Protein AF-A0A7R7JAV7-F1 (afdb_monomer)

Structure (mmCIF, N/CA/C/O backbone):
data_AF-A0A7R7JAV7-F1
#
_entry.id   AF-A0A7R7JAV7-F1
#
loop_
_atom_site.group_PDB
_atom_site.id
_atom_site.type_symbol
_atom_site.label_atom_id
_atom_site.label_alt_id
_atom_site.label_comp_id
_atom_site.label_asym_id
_atom_site.label_entity_id
_atom_site.label_seq_id
_atom_site.pdbx_PDB_ins_code
_atom_site.Cartn_x
_atom_site.Cartn_y
_atom_site.Cartn_z
_atom_site.occupancy
_atom_site.B_iso_or_equiv
_atom_site.auth_seq_id
_atom_site.auth_comp_id
_atom_site.auth_asym_id
_atom_site.auth_atom_id
_atom_site.pdbx_PDB_model_num
ATOM 1 N N . MET A 1 1 ? -1.757 13.570 4.635 1.00 58.97 1 MET A N 1
ATOM 2 C CA . MET A 1 1 ? -1.570 12.116 4.790 1.00 58.97 1 MET A CA 1
ATOM 3 C C . MET A 1 1 ? -2.615 11.649 5.777 1.00 58.97 1 MET A C 1
ATOM 5 O O . MET A 1 1 ? -2.633 12.182 6.881 1.00 58.97 1 MET A O 1
ATOM 9 N N . SER A 1 2 ? -3.511 10.750 5.369 1.00 77.38 2 SER A N 1
ATOM 10 C CA . SER A 1 2 ? -4.589 10.250 6.239 1.00 77.38 2 SER A CA 1
ATOM 11 C C . SER A 1 2 ? -4.097 9.289 7.330 1.00 77.38 2 SER A C 1
ATOM 13 O O . SER A 1 2 ? -4.781 9.107 8.331 1.00 77.38 2 SER A O 1
ATOM 15 N N . TYR A 1 3 ? -2.895 8.721 7.176 1.00 86.12 3 TYR A N 1
ATOM 16 C CA . TYR A 1 3 ? -2.283 7.794 8.132 1.00 86.12 3 TYR A CA 1
ATOM 17 C C . TYR A 1 3 ? -0.904 8.300 8.554 1.00 86.12 3 TYR A C 1
ATOM 19 O O . TYR A 1 3 ? -0.123 8.730 7.705 1.00 86.12 3 TYR A O 1
ATOM 27 N N . SER A 1 4 ? -0.610 8.245 9.855 1.00 84.56 4 SER A N 1
ATOM 28 C CA . SER A 1 4 ? 0.675 8.704 10.408 1.00 84.56 4 SER A CA 1
ATOM 29 C C . SER A 1 4 ? 1.685 7.567 10.576 1.00 84.56 4 SER A C 1
ATOM 31 O O . SER A 1 4 ? 2.882 7.811 10.692 1.00 84.56 4 SER A O 1
ATOM 33 N N . ASN A 1 5 ? 1.213 6.320 10.621 1.00 89.94 5 ASN A N 1
ATOM 34 C CA . ASN A 1 5 ? 2.024 5.115 10.757 1.00 89.94 5 ASN A CA 1
ATOM 35 C C . ASN A 1 5 ? 1.242 3.887 10.244 1.00 89.94 5 ASN A C 1
ATOM 37 O O . ASN A 1 5 ? 0.060 3.971 9.900 1.00 89.94 5 ASN A O 1
ATOM 41 N N . THR A 1 6 ? 1.903 2.731 10.193 1.00 91.06 6 THR A N 1
ATOM 42 C CA . THR A 1 6 ? 1.299 1.478 9.720 1.00 91.06 6 THR A CA 1
ATOM 43 C C . THR A 1 6 ? 0.238 0.912 10.664 1.00 91.06 6 THR A C 1
ATOM 45 O O . THR A 1 6 ? -0.697 0.273 10.189 1.00 91.06 6 THR A O 1
ATOM 48 N N . GLN A 1 7 ? 0.322 1.169 11.972 1.00 91.56 7 GLN A N 1
ATOM 49 C CA . GLN A 1 7 ? -0.669 0.714 12.953 1.00 91.56 7 GLN A CA 1
ATOM 50 C C . GLN A 1 7 ? -2.042 1.356 12.690 1.00 91.56 7 GLN A C 1
ATOM 52 O O . GLN A 1 7 ? -3.056 0.655 12.676 1.00 91.56 7 GLN A O 1
ATOM 57 N N . ASP A 1 8 ? -2.065 2.666 12.424 1.00 92.38 8 ASP A N 1
ATOM 58 C CA . ASP A 1 8 ? -3.283 3.418 12.096 1.00 92.38 8 ASP A CA 1
ATOM 59 C C . ASP A 1 8 ? -3.941 2.869 10.824 1.00 92.38 8 ASP A C 1
ATOM 61 O O . ASP A 1 8 ? -5.159 2.689 10.769 1.00 92.38 8 ASP A O 1
ATOM 65 N N . LEU A 1 9 ? -3.126 2.541 9.815 1.00 92.81 9 LEU A N 1
ATOM 66 C CA . LEU A 1 9 ? -3.600 1.928 8.578 1.00 92.81 9 LEU A CA 1
ATOM 67 C C . LEU A 1 9 ? -4.218 0.545 8.836 1.00 92.81 9 LEU A C 1
ATOM 69 O O . LEU A 1 9 ? -5.307 0.269 8.340 1.00 92.81 9 LEU A O 1
ATOM 73 N N . VAL A 1 10 ? -3.570 -0.319 9.626 1.00 93.06 10 VAL A N 1
ATOM 74 C CA . VAL A 1 10 ? -4.099 -1.659 9.955 1.00 93.06 10 VAL A CA 1
ATOM 75 C C . VAL A 1 10 ? -5.442 -1.559 10.683 1.00 93.06 10 VAL A C 1
ATOM 77 O O . VAL A 1 10 ? -6.374 -2.311 10.380 1.00 93.06 10 VAL A O 1
ATOM 80 N N . GLN A 1 11 ? -5.572 -0.609 11.612 1.00 93.25 11 GLN A N 1
ATOM 81 C CA . GLN A 1 11 ? -6.839 -0.336 12.291 1.00 93.25 11 GLN A CA 1
ATOM 82 C C . GLN A 1 11 ? -7.912 0.148 11.311 1.00 93.25 11 GLN A C 1
ATOM 84 O O . GLN A 1 11 ? -9.040 -0.343 11.356 1.00 93.25 11 GLN A O 1
ATOM 89 N N . ALA A 1 12 ? -7.574 1.055 10.394 1.00 92.50 12 ALA A N 1
ATOM 90 C CA . ALA A 1 12 ? -8.510 1.548 9.388 1.00 92.50 12 ALA A CA 1
ATOM 91 C C . ALA A 1 12 ? -8.967 0.441 8.425 1.00 92.50 12 ALA A C 1
ATOM 93 O O . ALA A 1 12 ? -10.159 0.319 8.167 1.00 92.50 12 ALA A O 1
ATOM 94 N N . VAL A 1 13 ? -8.056 -0.419 7.961 1.00 92.88 13 VAL A N 1
ATOM 95 C CA . VAL A 1 13 ? -8.375 -1.567 7.092 1.00 92.88 13 VAL A CA 1
ATOM 96 C C . VAL A 1 13 ? -9.297 -2.565 7.799 1.00 92.88 13 VAL A C 1
ATOM 98 O O . VAL A 1 13 ? -10.138 -3.192 7.161 1.00 92.88 13 VAL A O 1
ATOM 101 N N . THR A 1 14 ? -9.154 -2.712 9.117 1.00 91.06 14 THR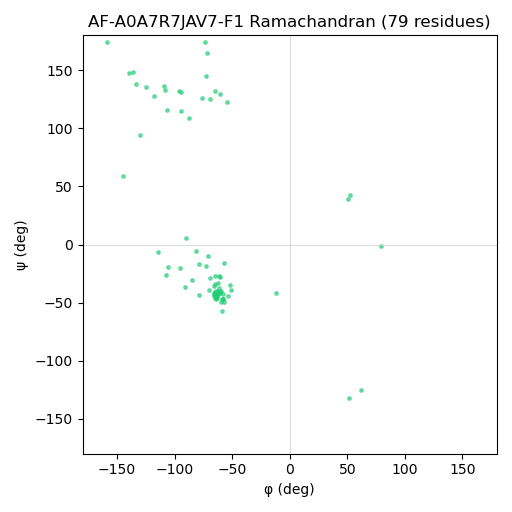 A N 1
ATOM 102 C CA . THR A 1 14 ? -9.961 -3.644 9.916 1.00 91.06 14 THR A CA 1
ATOM 103 C C . THR A 1 14 ? -11.350 -3.090 10.228 1.00 91.06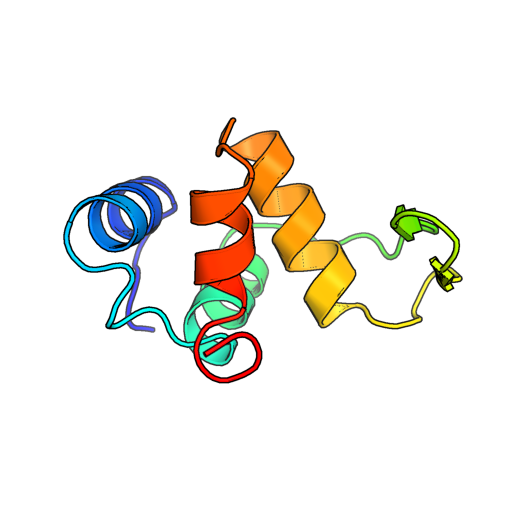 14 THR A C 1
ATOM 105 O O . THR A 1 14 ? -12.332 -3.820 10.129 1.00 91.06 14 THR A O 1
ATOM 108 N N . ASN A 1 15 ? -11.443 -1.813 10.603 1.00 92.25 15 ASN A N 1
ATOM 109 C CA . ASN A 1 15 ? -12.694 -1.210 11.070 1.00 92.25 15 ASN A CA 1
ATOM 110 C C . ASN A 1 15 ? -13.517 -0.584 9.938 1.00 92.25 15 ASN A C 1
ATOM 112 O O . ASN A 1 15 ? -14.744 -0.645 9.958 1.00 92.25 15 ASN A O 1
ATOM 116 N N . SER A 1 16 ? -12.840 0.016 8.960 1.00 91.19 16 SER A N 1
ATOM 117 C CA . SER A 1 16 ? -13.445 0.814 7.893 1.00 91.19 16 SER A CA 1
ATOM 118 C C . SER A 1 16 ? -12.686 0.624 6.573 1.00 91.19 16 SER A C 1
ATOM 120 O O . SER A 1 16 ? -12.201 1.617 6.011 1.00 91.19 16 SER A O 1
ATOM 122 N N . PRO A 1 17 ? -12.581 -0.616 6.042 1.00 89.62 17 PRO A N 1
ATOM 123 C CA . PRO A 1 17 ? -11.911 -0.870 4.766 1.00 89.62 17 PRO A CA 1
ATOM 124 C C . PRO A 1 17 ? -12.466 0.065 3.687 1.00 89.62 17 PRO A C 1
ATOM 126 O O . PRO A 1 17 ? -11.671 0.653 2.958 1.00 89.62 17 PRO A O 1
ATOM 129 N N . ASP A 1 18 ? -13.793 0.303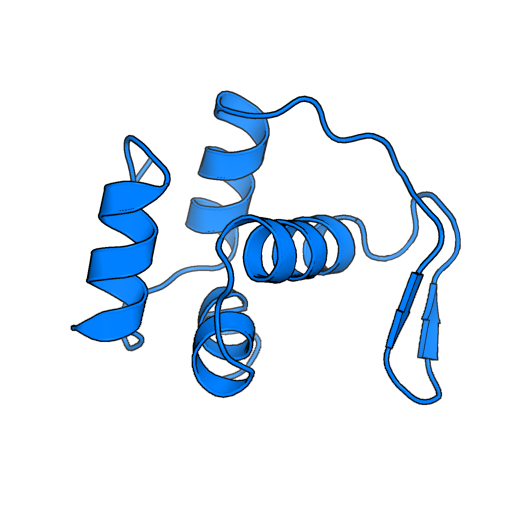 3.716 1.00 88.06 18 ASP A N 1
ATOM 130 C CA . ASP A 1 18 ? -14.626 1.441 3.234 1.00 88.06 18 ASP A CA 1
ATOM 131 C C . ASP A 1 18 ? -13.940 2.747 2.818 1.00 88.06 18 ASP A C 1
ATOM 133 O O . ASP A 1 18 ? -14.312 3.430 1.867 1.00 88.06 18 ASP A O 1
ATOM 137 N N . THR A 1 19 ? -12.955 3.130 3.610 1.00 89.94 19 THR A N 1
ATOM 138 C CA . THR A 1 19 ? -12.412 4.487 3.636 1.00 89.94 19 THR A CA 1
ATOM 139 C C . THR A 1 19 ? -10.972 4.546 3.156 1.00 89.94 19 THR A C 1
ATOM 141 O O . THR A 1 19 ? -10.426 5.632 2.999 1.00 89.94 19 THR A O 1
ATOM 144 N N . ILE A 1 20 ? -10.358 3.383 2.911 1.00 92.56 20 ILE A N 1
ATOM 145 C CA . ILE A 1 20 ? -8.981 3.304 2.445 1.00 92.56 20 ILE A CA 1
ATOM 146 C C . ILE A 1 20 ? -8.897 3.830 1.013 1.00 92.56 20 ILE A C 1
ATOM 148 O O . ILE A 1 20 ? -9.580 3.335 0.112 1.00 92.56 20 ILE A O 1
ATOM 152 N N . GLU A 1 21 ? -8.020 4.809 0.817 1.00 92.81 21 GLU A N 1
ATOM 153 C CA . GLU A 1 21 ? -7.682 5.374 -0.483 1.00 92.81 21 GLU A CA 1
ATOM 154 C C . GLU A 1 21 ? -6.273 4.955 -0.895 1.00 92.81 21 GLU A C 1
ATOM 156 O O . GLU A 1 21 ? -5.309 5.087 -0.139 1.00 92.81 21 GLU A O 1
ATOM 161 N N . PHE A 1 22 ? -6.135 4.505 -2.142 1.00 91.75 22 PHE A N 1
ATOM 162 C CA . PHE A 1 22 ? -4.866 4.020 -2.688 1.00 91.75 22 PHE A CA 1
ATOM 163 C C . PHE A 1 22 ? -3.727 5.039 -2.535 1.00 91.75 22 PHE A C 1
ATOM 165 O O . PHE A 1 22 ? -2.619 4.695 -2.125 1.00 91.75 22 PHE A O 1
ATOM 172 N N . ASN A 1 23 ? -4.005 6.311 -2.836 1.00 92.19 23 ASN A N 1
ATOM 173 C CA . ASN A 1 23 ? -3.003 7.373 -2.768 1.00 92.19 23 ASN A CA 1
ATOM 174 C C . ASN A 1 23 ? -2.506 7.611 -1.336 1.00 92.19 23 ASN A C 1
ATOM 176 O O . ASN A 1 23 ? -1.331 7.919 -1.155 1.00 92.19 23 ASN A O 1
ATOM 180 N N . ASP A 1 24 ? -3.368 7.446 -0.329 1.00 92.75 24 ASP A N 1
ATOM 181 C CA . ASP A 1 24 ? -2.983 7.618 1.072 1.00 92.75 24 ASP A CA 1
ATOM 182 C C . ASP A 1 24 ? -2.062 6.491 1.541 1.00 92.75 24 ASP A C 1
ATOM 184 O O . ASP A 1 24 ? -1.082 6.749 2.242 1.00 92.75 24 ASP A O 1
ATOM 188 N N . VAL A 1 25 ? -2.330 5.255 1.110 1.00 92.88 25 VAL A N 1
ATOM 189 C CA . VAL A 1 25 ? -1.461 4.105 1.396 1.00 92.88 25 VAL A CA 1
ATOM 190 C C . VAL A 1 25 ? -0.096 4.288 0.736 1.00 92.88 25 VAL A C 1
ATOM 192 O O . VAL A 1 25 ? 0.928 4.114 1.391 1.00 92.88 25 VAL A O 1
ATOM 195 N N . VAL A 1 26 ? -0.057 4.687 -0.540 1.00 92.50 26 VAL A N 1
ATOM 196 C CA . VAL A 1 26 ? 1.212 4.938 -1.244 1.00 92.50 26 VAL A CA 1
ATOM 197 C C . VAL A 1 26 ? 1.992 6.081 -0.591 1.00 92.50 26 VAL A C 1
ATOM 199 O O . VAL A 1 26 ? 3.192 5.934 -0.381 1.00 92.50 26 VAL A O 1
ATOM 202 N N . ALA A 1 27 ? 1.328 7.176 -0.211 1.00 92.88 27 ALA A N 1
ATOM 203 C CA . ALA A 1 27 ? 1.975 8.294 0.475 1.00 92.88 27 ALA A CA 1
ATOM 204 C C . ALA A 1 27 ? 2.554 7.885 1.838 1.00 92.88 27 ALA A C 1
ATOM 206 O O . ALA A 1 27 ? 3.664 8.295 2.178 1.00 92.88 27 ALA A O 1
ATOM 207 N N . LEU A 1 28 ? 1.839 7.046 2.598 1.00 92.69 28 LEU A N 1
ATOM 208 C CA . LEU A 1 28 ? 2.360 6.475 3.839 1.00 92.69 28 LEU A CA 1
ATOM 209 C C . LEU A 1 28 ? 3.627 5.660 3.561 1.00 92.69 28 LEU A C 1
ATOM 211 O O . LEU A 1 28 ? 4.641 5.884 4.221 1.00 92.69 28 LEU A O 1
ATOM 215 N N . ILE A 1 29 ? 3.589 4.762 2.570 1.00 92.56 29 ILE A N 1
ATOM 216 C CA . ILE A 1 29 ? 4.742 3.934 2.195 1.00 92.56 29 ILE A CA 1
ATOM 217 C C . ILE A 1 29 ? 5.934 4.810 1.805 1.00 92.56 29 ILE A C 1
ATOM 219 O O . ILE A 1 29 ? 7.024 4.591 2.319 1.00 92.56 29 ILE A O 1
ATOM 223 N N . ASP A 1 30 ? 5.722 5.824 0.966 1.00 91.50 30 ASP A N 1
ATOM 224 C CA . ASP A 1 30 ? 6.782 6.721 0.492 1.00 91.50 30 ASP A CA 1
ATOM 225 C C . ASP A 1 30 ? 7.399 7.567 1.613 1.00 91.50 30 ASP A C 1
ATOM 227 O O . ASP A 1 30 ? 8.562 7.955 1.524 1.00 91.50 30 ASP A O 1
ATOM 231 N N . SER A 1 31 ? 6.641 7.842 2.677 1.00 91.62 31 SER A N 1
ATOM 232 C CA . SER A 1 31 ? 7.141 8.568 3.848 1.00 91.62 31 SER A CA 1
ATOM 233 C C . SER A 1 31 ? 7.850 7.677 4.875 1.00 91.62 31 SER A C 1
ATOM 235 O O . SER A 1 31 ? 8.753 8.146 5.566 1.00 91.62 31 SER A O 1
ATOM 237 N N . ALA A 1 32 ? 7.444 6.408 4.992 1.00 90.25 32 ALA A N 1
ATOM 238 C CA . ALA A 1 32 ? 7.871 5.512 6.068 1.00 90.25 32 ALA A CA 1
ATOM 239 C C . ALA A 1 32 ? 8.882 4.442 5.622 1.00 90.25 32 ALA A C 1
ATOM 241 O O . ALA A 1 32 ? 9.577 3.873 6.464 1.00 90.25 32 ALA A O 1
ATOM 242 N N . PHE A 1 33 ? 8.981 4.161 4.321 1.00 90.94 33 PHE A N 1
ATOM 243 C CA . PHE A 1 33 ? 9.812 3.094 3.771 1.00 90.94 33 PHE A CA 1
ATOM 244 C C . PHE A 1 33 ? 10.585 3.558 2.536 1.00 90.94 33 PHE A C 1
ATOM 246 O O . PHE A 1 33 ? 10.101 4.333 1.715 1.00 90.94 33 PHE A O 1
ATOM 253 N N . THR A 1 34 ? 11.774 2.991 2.346 1.00 90.38 34 THR A N 1
ATOM 254 C CA . THR A 1 34 ? 12.508 3.111 1.084 1.00 90.38 34 THR A CA 1
ATOM 255 C C . THR A 1 34 ? 12.061 1.996 0.146 1.00 90.38 34 THR A C 1
ATOM 257 O O . THR A 1 34 ? 12.376 0.827 0.369 1.00 90.38 34 THR A O 1
ATOM 260 N N . PHE A 1 35 ? 11.317 2.345 -0.903 1.00 90.06 35 PHE A N 1
ATOM 261 C CA . PHE A 1 35 ? 10.884 1.378 -1.908 1.00 90.06 35 PHE A CA 1
ATOM 262 C C . PHE A 1 35 ? 12.024 1.012 -2.864 1.00 90.06 35 PHE A C 1
ATOM 264 O O . PHE A 1 35 ? 12.583 1.879 -3.536 1.00 90.06 35 PHE A O 1
ATOM 271 N N . THR A 1 36 ? 12.294 -0.287 -2.986 1.00 89.19 36 THR A N 1
ATOM 272 C CA . THR A 1 36 ? 13.186 -0.840 -4.008 1.00 89.19 36 THR A CA 1
ATOM 273 C C . THR A 1 36 ? 12.342 -1.543 -5.073 1.00 89.19 36 THR A C 1
ATOM 275 O O . THR A 1 36 ? 11.686 -2.541 -4.757 1.00 89.19 36 THR A O 1
ATOM 278 N N . PRO A 1 37 ? 12.344 -1.061 -6.330 1.00 87.31 37 PRO A N 1
ATOM 279 C CA . PRO A 1 37 ? 11.618 -1.703 -7.419 1.00 87.31 37 PRO A CA 1
ATOM 280 C C . PRO A 1 37 ? 12.020 -3.170 -7.553 1.00 87.31 37 PRO A C 1
ATOM 282 O O . PRO A 1 37 ? 13.195 -3.484 -7.732 1.00 87.31 37 PRO A O 1
ATOM 285 N N . THR A 1 38 ? 11.038 -4.063 -7.458 1.00 85.56 38 THR A N 1
ATOM 286 C CA . THR A 1 38 ? 11.263 -5.510 -7.448 1.00 85.56 38 THR A CA 1
ATOM 287 C C . THR A 1 38 ? 10.277 -6.178 -8.393 1.00 85.56 38 THR A C 1
ATOM 289 O O . THR A 1 38 ? 9.105 -5.806 -8.441 1.00 85.56 38 THR A O 1
ATOM 292 N N . THR A 1 39 ? 10.754 -7.158 -9.156 1.00 89.44 39 THR A N 1
ATOM 293 C CA . THR A 1 39 ? 9.898 -7.996 -10.000 1.00 89.44 39 THR A CA 1
ATOM 294 C C . THR A 1 39 ? 8.958 -8.813 -9.121 1.00 89.44 39 THR A C 1
ATOM 296 O O . THR A 1 39 ? 9.419 -9.449 -8.171 1.00 89.44 39 THR A O 1
ATOM 299 N N . PHE A 1 40 ? 7.668 -8.843 -9.440 1.00 88.00 40 PHE A N 1
ATOM 300 C CA . PHE A 1 40 ? 6.701 -9.635 -8.682 1.00 88.00 40 PHE A CA 1
ATOM 301 C C . PHE A 1 40 ? 5.692 -10.321 -9.598 1.00 88.00 40 PHE A C 1
ATOM 303 O O . PHE A 1 40 ? 5.303 -9.793 -10.640 1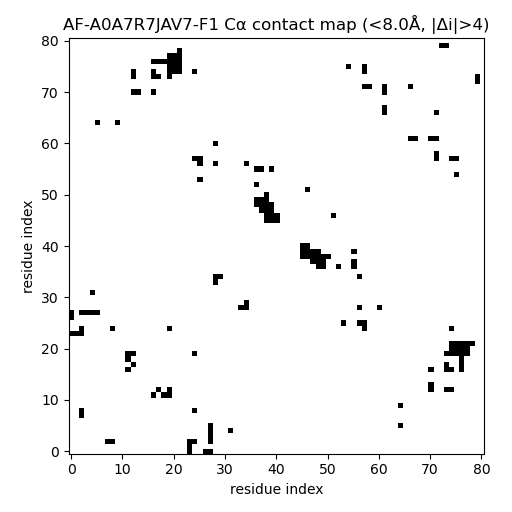.00 88.00 40 PHE A O 1
ATOM 310 N N . THR A 1 41 ? 5.242 -11.499 -9.178 1.00 86.75 41 THR A N 1
ATOM 311 C CA . THR A 1 41 ? 4.175 -12.252 -9.834 1.00 86.75 41 THR A CA 1
ATOM 312 C C . THR A 1 41 ? 2.923 -12.223 -8.963 1.00 86.75 41 THR A C 1
ATOM 314 O O . THR A 1 41 ? 2.991 -12.357 -7.741 1.00 86.75 41 THR A O 1
ATOM 317 N N . ASN A 1 42 ? 1.767 -12.007 -9.585 1.00 84.50 42 ASN A N 1
ATOM 318 C CA . ASN A 1 42 ? 0.461 -12.039 -8.938 1.00 84.50 42 ASN A CA 1
ATOM 319 C C . ASN A 1 42 ? -0.475 -12.933 -9.760 1.00 84.50 42 ASN A C 1
ATOM 321 O O . ASN A 1 42 ? -1.064 -12.487 -10.746 1.00 84.50 42 ASN A O 1
ATOM 325 N N . GLY A 1 43 ? -0.556 -14.212 -9.382 1.00 85.31 43 GLY A N 1
ATOM 326 C CA . GLY A 1 43 ? -1.206 -15.238 -10.199 1.00 85.31 43 GLY A CA 1
ATOM 327 C C . GLY A 1 43 ? -0.496 -15.390 -11.545 1.00 85.31 43 GLY A C 1
ATOM 328 O O . GLY A 1 43 ? 0.721 -15.568 -11.585 1.00 85.31 43 GLY A O 1
ATOM 329 N N . ASP A 1 44 ? -1.250 -15.257 -12.633 1.00 88.88 44 ASP A N 1
ATOM 330 C CA . ASP A 1 44 ? -0.734 -15.359 -14.005 1.00 88.88 44 ASP A CA 1
ATOM 331 C C . ASP A 1 44 ? -0.074 -14.063 -14.511 1.00 88.88 44 ASP A C 1
ATOM 333 O O . ASP A 1 44 ? 0.487 -14.025 -15.607 1.00 88.88 44 ASP A O 1
ATOM 337 N N . VAL A 1 45 ? -0.135 -12.977 -13.731 1.00 86.56 45 VAL A N 1
ATOM 338 C CA . VAL A 1 45 ? 0.425 -11.677 -14.115 1.00 86.56 45 VAL A CA 1
ATOM 339 C C . VAL A 1 45 ? 1.833 -11.529 -13.549 1.00 86.56 4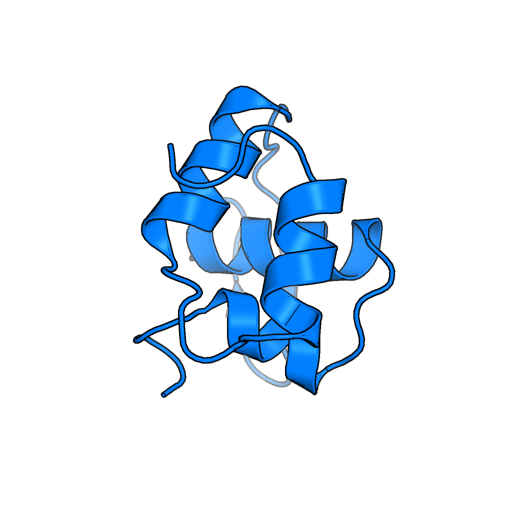5 VAL A C 1
ATOM 341 O O . VAL A 1 45 ? 2.019 -11.427 -12.337 1.00 86.56 45 VAL A O 1
ATOM 344 N N . SER A 1 46 ? 2.830 -11.454 -14.430 1.00 86.69 46 SER A N 1
ATOM 345 C CA . SER A 1 46 ? 4.205 -11.094 -14.072 1.00 86.69 46 SER A CA 1
ATOM 346 C C . SER A 1 46 ? 4.444 -9.606 -14.311 1.00 86.69 46 SER A C 1
ATOM 348 O O . SER A 1 46 ? 4.110 -9.089 -15.375 1.00 86.69 46 SER A O 1
ATOM 350 N N . ASN A 1 47 ? 5.033 -8.926 -13.331 1.00 88.44 47 ASN A N 1
ATOM 351 C CA . ASN A 1 47 ? 5.401 -7.517 -13.407 1.00 88.44 47 ASN A CA 1
ATOM 352 C C . ASN A 1 47 ? 6.914 -7.376 -13.267 1.00 88.44 47 ASN A C 1
ATOM 354 O O . ASN A 1 47 ? 7.512 -7.889 -12.314 1.00 88.44 47 ASN A O 1
ATOM 358 N N . GLU A 1 48 ? 7.532 -6.668 -14.209 1.00 88.88 48 GLU A N 1
ATOM 359 C CA . GLU A 1 48 ? 8.960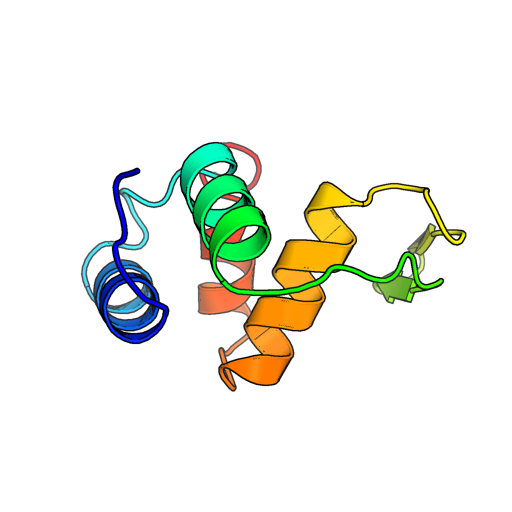 -6.373 -14.153 1.00 88.88 48 GLU A CA 1
ATOM 360 C C . GLU A 1 48 ? 9.296 -5.333 -13.071 1.00 88.88 48 GLU A C 1
ATOM 362 O O . GLU A 1 48 ? 8.430 -4.618 -12.562 1.00 88.88 48 GLU A O 1
ATOM 367 N N . ALA A 1 49 ? 10.577 -5.218 -12.710 1.00 81.06 49 ALA A N 1
ATOM 368 C CA . ALA A 1 49 ? 11.025 -4.156 -11.818 1.00 81.06 49 ALA A CA 1
ATOM 369 C C . ALA A 1 49 ? 10.718 -2.796 -12.465 1.00 81.06 49 ALA A C 1
ATOM 371 O O . ALA A 1 49 ? 11.078 -2.557 -13.614 1.00 81.06 49 ALA A O 1
ATOM 372 N N . ASN A 1 50 ? 10.079 -1.899 -11.710 1.00 84.81 50 ASN A N 1
ATOM 373 C CA . ASN A 1 50 ? 9.505 -0.624 -12.166 1.00 84.81 50 ASN A CA 1
ATOM 374 C C . ASN A 1 50 ? 8.144 -0.699 -12.874 1.00 84.81 50 ASN A C 1
ATOM 376 O O . ASN A 1 50 ? 7.574 0.346 -13.191 1.00 84.81 50 ASN A O 1
ATOM 380 N N . GLN A 1 51 ? 7.575 -1.889 -13.063 1.00 85.25 51 GLN A N 1
ATOM 381 C CA . GLN A 1 51 ? 6.228 -2.055 -13.592 1.00 85.25 51 GLN A CA 1
ATOM 382 C C . GLN A 1 51 ? 5.224 -2.196 -12.444 1.00 85.25 51 GLN A C 1
ATOM 384 O O . GLN A 1 51 ? 5.426 -2.970 -11.511 1.00 85.25 51 GLN A O 1
ATOM 389 N N . ASN A 1 52 ? 4.124 -1.438 -12.499 1.00 85.44 52 ASN A N 1
ATOM 390 C CA . ASN A 1 52 ? 3.077 -1.458 -11.470 1.00 85.44 52 ASN A CA 1
ATOM 391 C C . ASN A 1 52 ? 3.612 -1.240 -10.042 1.00 85.44 52 ASN A C 1
ATOM 393 O O . ASN A 1 52 ? 3.172 -1.879 -9.087 1.00 85.44 52 ASN A O 1
ATOM 397 N N . ASN A 1 53 ? 4.535 -0.282 -9.888 1.00 87.19 53 ASN A N 1
ATOM 398 C CA . ASN A 1 53 ? 5.165 0.054 -8.606 1.00 87.19 53 ASN A CA 1
ATOM 399 C C . ASN A 1 53 ? 4.159 0.320 -7.481 1.00 87.19 53 ASN A C 1
ATOM 401 O O . ASN A 1 53 ? 4.420 -0.032 -6.337 1.00 87.19 53 ASN A O 1
ATOM 405 N N . GLY A 1 54 ? 3.003 0.906 -7.799 1.00 89.31 54 GLY A N 1
ATOM 406 C CA . GLY A 1 54 ? 1.917 1.074 -6.839 1.00 89.31 54 GLY A CA 1
ATOM 407 C C . GLY A 1 54 ? 1.442 -0.262 -6.270 1.00 89.31 54 GLY A C 1
ATOM 408 O O . GLY A 1 54 ? 1.524 -0.491 -5.069 1.00 89.31 54 GLY A O 1
ATOM 409 N N . SER A 1 55 ? 1.026 -1.187 -7.134 1.00 89.94 55 SER A N 1
ATOM 410 C CA . SER A 1 55 ? 0.614 -2.534 -6.725 1.00 89.94 55 SER A CA 1
ATOM 411 C C . SER A 1 55 ? 1.740 -3.292 -6.016 1.00 89.94 55 SER A C 1
ATOM 413 O O . SER A 1 55 ? 1.484 -3.934 -5.004 1.00 89.94 55 SER A O 1
ATOM 415 N N . CYS A 1 56 ? 2.986 -3.165 -6.487 1.00 91.81 56 CYS A N 1
ATOM 416 C CA . CYS A 1 56 ? 4.158 -3.762 -5.841 1.00 91.81 56 CYS A CA 1
ATOM 417 C C . CYS A 1 56 ? 4.297 -3.295 -4.382 1.00 91.81 56 CYS A C 1
ATOM 419 O O . CYS A 1 56 ? 4.397 -4.119 -3.475 1.00 91.81 56 CYS A O 1
ATOM 421 N N . LYS A 1 57 ? 4.222 -1.977 -4.145 1.00 93.31 57 LYS A N 1
ATOM 422 C CA . LYS A 1 57 ? 4.271 -1.373 -2.805 1.00 93.31 57 LYS A CA 1
ATOM 423 C C . LYS A 1 57 ? 3.161 -1.904 -1.898 1.00 93.31 57 LYS A C 1
ATOM 425 O O . LYS A 1 57 ? 3.437 -2.286 -0.767 1.00 93.31 57 LYS A O 1
ATOM 430 N N . LEU A 1 58 ? 1.923 -1.950 -2.392 1.00 92.44 58 LEU A N 1
ATOM 431 C CA . LEU A 1 58 ? 0.767 -2.401 -1.611 1.00 92.44 58 LEU A CA 1
ATOM 432 C C . LEU A 1 58 ? 0.864 -3.883 -1.237 1.00 92.44 58 LEU A C 1
ATOM 434 O O . LEU A 1 58 ? 0.610 -4.242 -0.091 1.00 92.44 58 LEU A O 1
ATOM 438 N N . LEU A 1 59 ? 1.248 -4.737 -2.187 1.00 92.00 59 LEU A N 1
ATOM 439 C CA . LEU A 1 59 ? 1.406 -6.172 -1.946 1.00 92.00 59 LEU A CA 1
ATOM 440 C C . LEU A 1 59 ? 2.551 -6.447 -0.967 1.00 92.00 59 LEU A C 1
ATOM 442 O O . LEU A 1 59 ? 2.384 -7.236 -0.038 1.00 92.00 59 LEU A O 1
ATOM 446 N N . ALA A 1 60 ? 3.682 -5.753 -1.124 1.00 93.00 60 ALA A N 1
ATOM 447 C CA . ALA A 1 60 ? 4.797 -5.837 -0.187 1.00 93.00 60 ALA A CA 1
ATOM 448 C C . ALA A 1 60 ? 4.396 -5.354 1.216 1.00 93.00 60 ALA A C 1
ATOM 450 O O . ALA A 1 60 ? 4.738 -5.995 2.208 1.00 93.00 60 ALA A O 1
ATOM 451 N N . LEU A 1 61 ? 3.625 -4.264 1.310 1.00 93.25 61 LEU A N 1
ATOM 452 C CA . LEU A 1 61 ? 3.113 -3.766 2.585 1.00 93.25 61 LEU A CA 1
ATOM 453 C C . LEU A 1 61 ? 2.147 -4.767 3.234 1.00 93.25 61 LEU A C 1
ATOM 455 O O . LEU A 1 61 ? 2.257 -5.026 4.429 1.00 93.25 61 LEU A O 1
ATOM 459 N N . GLY A 1 62 ? 1.235 -5.359 2.458 1.00 93.19 62 GLY A N 1
ATOM 460 C CA . GLY A 1 62 ? 0.312 -6.383 2.947 1.00 93.19 62 GLY A CA 1
ATOM 461 C C . GLY A 1 62 ? 1.045 -7.585 3.539 1.00 93.19 62 GLY A C 1
ATOM 462 O O . GLY A 1 62 ? 0.705 -8.030 4.633 1.00 93.19 62 GLY A O 1
ATOM 463 N N . GLN A 1 63 ? 2.113 -8.044 2.878 1.00 92.06 63 GLN A N 1
ATO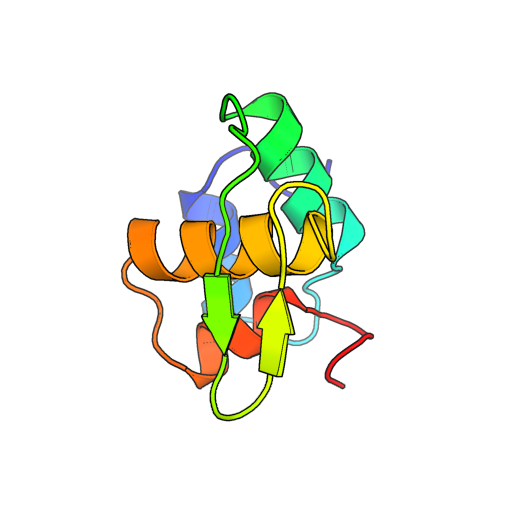M 464 C CA . GLN A 1 63 ? 2.987 -9.095 3.407 1.00 92.06 63 GLN A CA 1
ATOM 465 C C . GLN A 1 63 ? 3.732 -8.647 4.669 1.00 92.06 63 GLN A C 1
ATOM 467 O O . GLN A 1 63 ? 3.752 -9.376 5.655 1.00 92.06 63 GLN A O 1
ATOM 472 N N . HIS A 1 64 ? 4.309 -7.442 4.672 1.00 92.81 64 HIS A N 1
ATOM 473 C CA . HIS A 1 64 ? 5.052 -6.913 5.818 1.00 92.81 64 HIS A CA 1
ATOM 474 C C . HIS A 1 64 ? 4.182 -6.772 7.077 1.00 92.81 64 HIS A C 1
ATOM 476 O O . HIS A 1 64 ? 4.644 -7.029 8.186 1.00 92.81 64 HIS A O 1
ATOM 482 N N . LEU A 1 65 ? 2.917 -6.386 6.903 1.00 92.31 65 LEU A N 1
ATOM 483 C CA . LEU A 1 65 ? 1.947 -6.202 7.983 1.00 92.31 65 LEU A CA 1
ATOM 484 C C . LEU A 1 65 ? 1.144 -7.475 8.304 1.00 92.31 65 LEU A C 1
ATOM 486 O O . LEU A 1 65 ? 0.228 -7.413 9.122 1.00 92.31 65 LEU A O 1
ATOM 490 N N . ASN A 1 66 ? 1.474 -8.619 7.687 1.00 93.38 66 ASN A N 1
ATOM 491 C CA . ASN A 1 66 ? 0.751 -9.890 7.825 1.00 93.38 66 ASN A CA 1
ATOM 492 C C . ASN A 1 66 ? -0.768 -9.758 7.603 1.00 93.38 66 ASN A C 1
ATOM 494 O O . ASN A 1 66 ? -1.574 -10.377 8.303 1.00 93.38 66 ASN A O 1
ATOM 498 N N . LEU A 1 67 ? -1.167 -8.939 6.629 1.00 93.62 67 LEU A N 1
ATOM 499 C CA . LEU A 1 67 ? -2.567 -8.777 6.259 1.00 93.62 67 LEU A CA 1
ATOM 500 C C . LEU A 1 67 ? -3.075 -10.017 5.527 1.00 93.62 67 LEU A C 1
ATOM 502 O O . LEU A 1 67 ? -2.369 -10.637 4.730 1.00 93.62 67 LEU A O 1
ATOM 506 N N . ASN A 1 68 ? -4.342 -10.353 5.752 1.00 93.50 68 ASN A N 1
ATOM 507 C CA . AS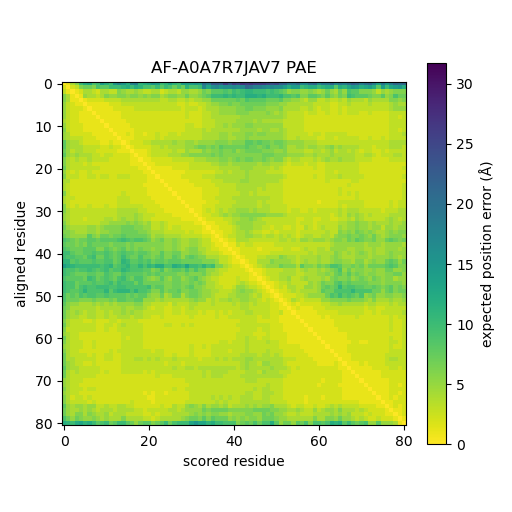N A 1 68 ? -5.005 -11.370 4.947 1.00 93.50 68 ASN A CA 1
ATOM 508 C C . ASN A 1 68 ? -5.338 -10.837 3.538 1.00 93.50 68 ASN A C 1
ATOM 510 O O . ASN A 1 68 ? -5.161 -9.655 3.225 1.00 93.50 68 ASN A O 1
ATOM 514 N N . GLN A 1 69 ? -5.848 -11.713 2.673 1.00 90.94 69 GLN A N 1
ATOM 515 C CA . GLN A 1 69 ? -6.173 -11.365 1.289 1.00 90.94 69 GLN A CA 1
ATOM 516 C C . GLN A 1 69 ? -7.192 -10.219 1.185 1.00 90.94 69 GLN A C 1
ATOM 518 O O . GLN A 1 69 ? -6.959 -9.272 0.441 1.00 90.94 69 GLN A O 1
ATOM 523 N N . ALA A 1 70 ? -8.291 -10.263 1.944 1.00 92.00 70 ALA A N 1
ATOM 524 C CA . ALA A 1 70 ? -9.328 -9.230 1.894 1.00 92.00 70 ALA A CA 1
ATOM 525 C C . ALA A 1 70 ? -8.802 -7.865 2.370 1.00 92.00 70 ALA A C 1
ATOM 527 O O . ALA A 1 70 ? -9.073 -6.839 1.752 1.00 92.00 70 ALA A O 1
ATOM 528 N N . GLN A 1 71 ? -7.988 -7.862 3.426 1.00 93.38 71 GLN A N 1
ATOM 529 C CA . GLN A 1 71 ? -7.334 -6.663 3.948 1.00 93.38 71 GLN A CA 1
ATOM 530 C C . GLN A 1 71 ? -6.322 -6.086 2.952 1.00 93.38 71 GLN A C 1
ATOM 532 O O . GLN A 1 71 ? -6.276 -4.878 2.743 1.00 93.38 71 GLN A O 1
ATOM 537 N N . THR A 1 72 ? -5.544 -6.946 2.293 1.00 93.62 72 THR A N 1
ATOM 538 C CA . THR A 1 72 ? -4.593 -6.525 1.255 1.00 93.62 72 THR A CA 1
ATOM 539 C C . THR A 1 72 ? -5.320 -5.923 0.055 1.00 93.62 72 THR A C 1
ATOM 541 O O . THR A 1 72 ? -4.882 -4.909 -0.480 1.00 93.62 72 THR A O 1
ATOM 544 N N . LEU A 1 73 ? -6.459 -6.496 -0.342 1.00 92.62 73 LEU A N 1
ATOM 545 C CA . LEU A 1 73 ? -7.296 -5.950 -1.412 1.00 92.62 73 LEU A CA 1
ATOM 546 C C . LEU A 1 73 ? -7.908 -4.595 -1.029 1.00 92.62 73 LEU A C 1
ATOM 548 O O . LEU A 1 73 ? -7.956 -3.698 -1.865 1.00 92.62 73 LEU A O 1
ATOM 552 N N . ALA A 1 74 ? -8.279 -4.393 0.238 1.00 93.50 74 ALA A N 1
ATOM 553 C CA . ALA A 1 74 ? -8.770 -3.099 0.715 1.00 93.50 74 ALA A CA 1
ATOM 554 C C . ALA A 1 74 ? -7.734 -1.968 0.567 1.00 93.50 74 ALA A C 1
ATOM 556 O O . ALA A 1 74 ? -8.122 -0.821 0.358 1.00 93.50 74 ALA A O 1
ATOM 557 N N . LEU A 1 75 ? -6.426 -2.271 0.590 1.00 93.19 75 LEU A N 1
ATOM 558 C CA . LEU A 1 75 ? -5.372 -1.274 0.348 1.00 93.19 75 LEU A CA 1
ATOM 559 C C . LEU A 1 75 ? -5.447 -0.651 -1.052 1.00 93.19 75 LEU A C 1
ATOM 561 O O . LEU A 1 75 ? -5.027 0.490 -1.237 1.00 93.19 75 LEU A O 1
ATOM 565 N N . PHE A 1 76 ? -6.002 -1.370 -2.033 1.00 92.31 76 PHE A N 1
ATOM 566 C CA . PHE A 1 76 ? -6.208 -0.847 -3.385 1.00 92.31 76 PHE A CA 1
ATOM 567 C C . PHE A 1 76 ? -7.327 0.207 -3.439 1.00 92.31 76 PHE A C 1
ATOM 569 O O . PHE A 1 76 ? -7.470 0.897 -4.453 1.00 92.31 76 PHE A O 1
ATOM 576 N N . GLY A 1 77 ? -8.096 0.369 -2.355 1.00 90.94 77 GLY A N 1
ATOM 577 C CA . GLY A 1 77 ? -9.154 1.363 -2.225 1.00 90.94 77 GLY A CA 1
ATOM 578 C C . GLY A 1 77 ? -10.127 1.315 -3.398 1.00 90.94 77 GLY A C 1
ATOM 579 O O . GLY A 1 77 ? -10.551 0.243 -3.835 1.00 90.94 77 GLY A O 1
ATOM 580 N N . ARG A 1 78 ? -10.426 2.484 -3.972 1.00 87.50 78 ARG A N 1
ATOM 581 C CA . ARG A 1 78 ? -11.319 2.630 -5.135 1.00 87.50 78 ARG A CA 1
ATOM 582 C C . ARG A 1 78 ? -10.932 1.834 -6.389 1.00 87.50 78 ARG A C 1
ATOM 584 O O . ARG A 1 78 ? -11.749 1.738 -7.289 1.00 87.50 78 ARG A O 1
ATOM 591 N N . PHE A 1 79 ? -9.701 1.325 -6.504 1.00 86.75 79 PHE A N 1
ATOM 592 C CA . PHE A 1 79 ? -9.310 0.499 -7.656 1.00 86.75 79 PHE A CA 1
ATOM 593 C C . PHE A 1 79 ? -9.807 -0.947 -7.551 1.00 86.75 79 PHE A C 1
ATOM 595 O O . PHE A 1 79 ? -9.798 -1.655 -8.553 1.00 86.75 79 PHE A O 1
ATOM 602 N N . TYR A 1 80 ? -10.200 -1.388 -6.354 1.00 86.69 80 TYR A N 1
ATOM 603 C CA . TYR A 1 80 ? -10.746 -2.725 -6.116 1.00 86.69 80 TYR A CA 1
ATOM 604 C C . TYR A 1 80 ? -12.257 -2.723 -5.833 1.00 86.69 80 TYR A C 1
ATOM 606 O O . TYR A 1 80 ? -12.920 -3.727 -6.076 1.00 86.69 80 TYR A O 1
ATOM 614 N N . ARG A 1 81 ? -12.786 -1.611 -5.317 1.00 80.38 81 ARG A N 1
ATOM 615 C CA . ARG A 1 81 ? -14.216 -1.425 -5.044 1.00 80.38 81 ARG A CA 1
ATOM 616 C C . ARG A 1 81 ? -15.086 -1.360 -6.289 1.00 80.38 81 ARG A C 1
ATOM 618 O O . ARG A 1 81 ? -14.655 -0.706 -7.263 1.00 80.38 81 ARG A O 1
#

Mean predicted aligned error: 3.87 Å

Radius of gyration: 12.03 Å; Cα contacts (8 Å, |Δi|>4): 92; chains: 1; bounding box: 28×28×27 Å

Sequence (81 aa):
MSYSNTQDLVQAVTNSPDTIEFNDVVALIDSAFTFTPTTFTNGDVSNEANQNNGSCKLLALGQHLNLNQAQTLALFGRFYR

Nearest PDB structures (fol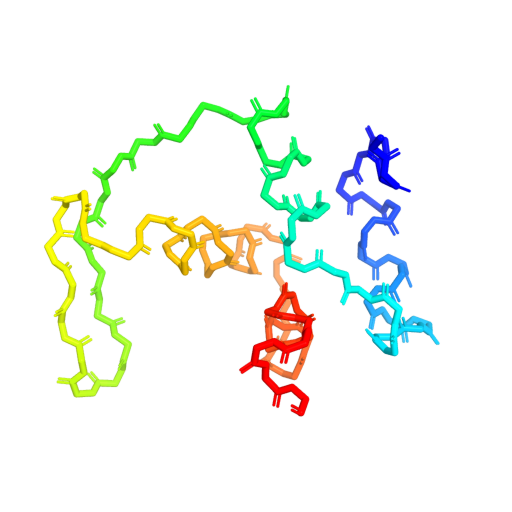dseek):
  2qhq-assembly1_A  TM=9.755E-01  e=4.370E-06  Vibrio parahaemolyticus RIMD 2210633
  1vzz-assembly1_A  TM=2.868E-01  e=3.775E+00  Pseudomonas putida

Secondary structure (DSSP, 8-state):
---SSHHHHHHHHHH-GGG--HHHHHHHHHHH-------EEETTEEE-TTSSHHHHHHHHHHHHTT--HHHHHHTTGGGT-

pLDDT: mean 89.73, std 4.81, range [58.97, 93.62]

Foldseek 3Di:
DCDPAVVRLLVCLVPPLVPADLVVLVVRCVVPHDDFFQWDDDPPDTAHRVGPSSLVSLVVSCVVVVHDPSSSLSSNPPVND

Solvent-accessible surface area (backbone atoms only — not comparable to full-atom values): 4818 Å² total; per-residue (Å²): 122,90,45,94,52,70,67,57,44,54,51,39,46,72,77,41,35,93,70,40,43,36,68,43,52,51,51,39,45,66,74,76,46,87,87,72,74,56,64,48,70,60,86,94,46,78,34,52,60,72,44,60,54,67,61,50,51,50,54,52,47,21,60,75,68,70,48,52,72,72,49,39,48,32,51,42,14,75,82,67,103